Protein AF-A0A0B1S3I4-F1 (afdb_monomer)

Radius of gyration: 14.58 Å; Cα contacts (8 Å, |Δi|>4): 52; chains: 1; bounding box: 44×27×36 Å

Structure (mmCIF, N/CA/C/O backbone):
data_AF-A0A0B1S3I4-F1
#
_entry.id   AF-A0A0B1S3I4-F1
#
loop_
_atom_site.group_PDB
_atom_site.id
_atom_site.type_symbol
_atom_site.label_atom_id
_atom_site.label_alt_id
_atom_site.label_comp_id
_atom_site.label_asym_id
_atom_site.label_entity_id
_atom_site.label_seq_id
_atom_site.pdbx_PDB_ins_code
_atom_site.Cartn_x
_atom_site.Cartn_y
_atom_site.Cartn_z
_atom_site.occupancy
_atom_site.B_iso_or_equiv
_atom_site.auth_seq_id
_atom_site.auth_comp_id
_atom_site.auth_asym_id
_atom_site.auth_atom_id
_atom_site.pdbx_PDB_model_num
ATOM 1 N N . MET A 1 1 ? -1.953 -5.927 11.019 1.00 74.06 1 MET A N 1
ATOM 2 C CA . MET A 1 1 ? -2.908 -6.088 9.897 1.00 74.06 1 MET A CA 1
ATOM 3 C C . MET A 1 1 ? -2.455 -5.318 8.658 1.00 74.06 1 MET A C 1
ATOM 5 O O . MET A 1 1 ? -2.448 -5.906 7.582 1.00 74.06 1 MET A O 1
ATOM 9 N N . PHE A 1 2 ? -1.994 -4.072 8.830 1.00 91.94 2 PHE A N 1
ATOM 10 C CA . PHE A 1 2 ? -1.464 -3.197 7.774 1.00 91.94 2 PHE A CA 1
ATOM 11 C C . PHE A 1 2 ? -0.379 -3.828 6.895 1.00 91.94 2 PHE A C 1
ATOM 13 O O . PHE A 1 2 ? -0.606 -3.940 5.702 1.00 91.94 2 PHE A O 1
ATOM 20 N N . LEU A 1 3 ? 0.708 -4.373 7.461 1.00 92.44 3 LEU A N 1
ATOM 21 C CA . LEU A 1 3 ? 1.797 -4.967 6.661 1.00 92.44 3 LEU A CA 1
ATOM 22 C C . LEU A 1 3 ? 1.312 -6.014 5.642 1.00 92.44 3 LEU A C 1
ATOM 24 O O . LEU A 1 3 ? 1.741 -6.037 4.489 1.00 92.44 3 LEU A O 1
ATOM 28 N N . THR A 1 4 ? 0.398 -6.894 6.059 1.00 93.62 4 THR A N 1
ATOM 29 C CA . THR A 1 4 ? -0.186 -7.896 5.160 1.00 93.62 4 THR A CA 1
ATOM 30 C C . THR A 1 4 ? -1.099 -7.242 4.125 1.00 93.62 4 THR A C 1
ATOM 32 O O . THR A 1 4 ? -1.056 -7.635 2.969 1.00 93.62 4 THR A O 1
ATOM 35 N N . ALA A 1 5 ? -1.904 -6.247 4.513 1.00 95.00 5 ALA A N 1
ATOM 36 C CA . ALA A 1 5 ? -2.753 -5.497 3.586 1.00 95.00 5 ALA A CA 1
ATOM 37 C C . ALA A 1 5 ? -1.924 -4.761 2.515 1.00 95.00 5 ALA A C 1
ATOM 39 O O . ALA A 1 5 ? -2.227 -4.862 1.332 1.00 95.00 5 ALA A O 1
ATOM 40 N N . GLU A 1 6 ? -0.841 -4.098 2.920 1.00 95.19 6 GLU A N 1
ATOM 41 C CA . GLU A 1 6 ? 0.100 -3.380 2.053 1.00 95.19 6 GLU A CA 1
ATOM 42 C C . GLU A 1 6 ? 0.811 -4.326 1.0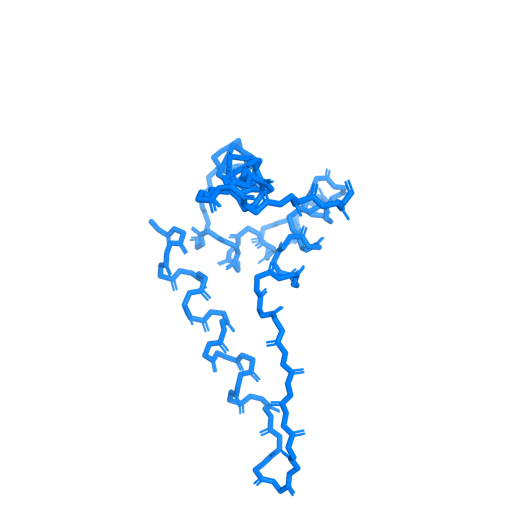80 1.00 95.19 6 GLU A C 1
ATOM 44 O O . GLU A 1 6 ? 0.884 -4.063 -0.123 1.00 95.19 6 GLU A O 1
ATOM 49 N N . THR A 1 7 ? 1.285 -5.468 1.589 1.00 95.38 7 THR A N 1
ATOM 50 C CA . THR A 1 7 ? 1.942 -6.495 0.771 1.00 95.38 7 THR A CA 1
ATOM 51 C C . THR A 1 7 ? 0.964 -7.109 -0.231 1.00 95.38 7 THR A C 1
ATOM 53 O O . THR A 1 7 ? 1.278 -7.207 -1.418 1.00 95.38 7 THR A O 1
ATOM 56 N N . ASP A 1 8 ? -0.239 -7.481 0.219 1.00 95.75 8 ASP A N 1
ATOM 57 C CA . ASP A 1 8 ? -1.286 -8.038 -0.642 1.00 95.75 8 ASP A CA 1
ATOM 58 C C . ASP A 1 8 ? -1.695 -7.031 -1.726 1.00 95.75 8 ASP A C 1
ATOM 60 O O . ASP A 1 8 ? -1.818 -7.399 -2.895 1.00 95.75 8 ASP A O 1
ATOM 64 N N . PHE A 1 9 ? -1.847 -5.752 -1.366 1.00 95.00 9 PHE A N 1
ATOM 65 C CA . PHE A 1 9 ? -2.182 -4.679 -2.299 1.00 95.00 9 PHE A CA 1
ATOM 66 C C . PHE A 1 9 ? -1.122 -4.528 -3.396 1.00 95.00 9 PHE A C 1
ATOM 68 O O . PHE A 1 9 ? -1.456 -4.537 -4.583 1.00 95.00 9 PHE A O 1
ATOM 75 N N . GLY A 1 10 ? 0.162 -4.471 -3.025 1.00 94.12 10 GLY A N 1
ATOM 76 C CA . GLY A 1 10 ? 1.260 -4.400 -3.989 1.00 94.12 10 GLY A CA 1
ATOM 77 C C . GLY A 1 10 ? 1.324 -5.618 -4.913 1.00 94.12 10 GLY A C 1
ATOM 78 O O . GLY A 1 10 ? 1.439 -5.466 -6.130 1.00 94.12 10 GLY A O 1
ATOM 79 N N . LEU A 1 11 ? 1.169 -6.829 -4.369 1.00 94.56 11 LEU A N 1
ATOM 80 C CA . LEU A 1 11 ? 1.116 -8.055 -5.172 1.00 94.56 11 LEU A CA 1
ATOM 81 C C . LEU A 1 11 ? -0.090 -8.070 -6.116 1.00 94.56 11 LEU A C 1
ATOM 83 O O . LEU A 1 11 ? 0.027 -8.506 -7.261 1.00 94.56 11 LEU A O 1
ATOM 87 N N . HIS A 1 12 ? -1.248 -7.584 -5.669 1.00 93.94 12 HIS A N 1
ATOM 88 C CA . HIS A 1 12 ? -2.437 -7.470 -6.507 1.00 93.94 12 HIS A CA 1
ATOM 89 C C . HIS A 1 12 ? -2.244 -6.460 -7.639 1.00 93.94 12 HIS A C 1
ATOM 91 O O . HIS A 1 12 ? -2.664 -6.754 -8.757 1.00 93.94 12 HIS A O 1
ATOM 97 N N . MET A 1 13 ? -1.565 -5.332 -7.405 1.00 92.56 13 MET A N 1
ATOM 98 C CA . MET A 1 13 ? -1.207 -4.397 -8.478 1.00 92.56 13 MET A CA 1
ATOM 99 C C . MET A 1 13 ? -0.325 -5.062 -9.539 1.00 92.56 13 MET A C 1
ATOM 101 O O . MET A 1 13 ? -0.607 -4.941 -10.728 1.00 92.56 13 MET A O 1
ATOM 105 N N . LEU A 1 14 ? 0.695 -5.819 -9.121 1.00 91.94 14 LEU A N 1
ATOM 106 C CA . LEU A 1 14 ? 1.571 -6.538 -10.052 1.00 91.94 14 LEU A CA 1
ATOM 107 C C . LEU A 1 14 ? 0.826 -7.629 -10.832 1.00 91.94 14 LEU A C 1
ATOM 109 O O . LEU A 1 14 ? 1.098 -7.830 -12.009 1.00 91.94 14 LEU A O 1
ATOM 113 N N . ARG A 1 15 ? -0.145 -8.311 -10.214 1.00 92.00 15 ARG A N 1
ATOM 114 C CA . ARG A 1 15 ? -0.977 -9.322 -10.894 1.00 92.00 15 ARG A CA 1
ATOM 115 C C . ARG A 1 15 ? -1.915 -8.739 -11.950 1.00 92.00 15 ARG A C 1
ATOM 117 O O . ARG A 1 15 ? -2.282 -9.458 -12.871 1.00 92.00 15 ARG A O 1
ATOM 124 N N . HIS A 1 16 ? -2.312 -7.474 -11.815 1.00 88.62 16 HIS A N 1
ATOM 125 C CA . HIS A 1 16 ? -3.114 -6.777 -12.826 1.00 88.62 16 HIS A CA 1
ATOM 126 C C . HIS A 1 16 ? -2.263 -6.211 -13.971 1.00 88.62 16 HIS A C 1
ATOM 128 O O . HIS A 1 16 ? -2.816 -5.742 -14.965 1.00 88.62 16 HIS A O 1
ATOM 134 N N . ALA A 1 17 ? -0.933 -6.250 -13.850 1.00 86.75 17 ALA A N 1
ATOM 135 C CA . ALA A 1 17 ? -0.026 -5.825 -14.903 1.00 86.75 17 ALA A CA 1
ATOM 136 C C . ALA A 1 17 ? -0.079 -6.780 -16.101 1.00 86.75 17 ALA A C 1
ATOM 138 O O . ALA A 1 17 ? -0.141 -8.002 -15.949 1.00 86.75 17 ALA A O 1
ATOM 139 N N . THR A 1 18 ? 0.020 -6.232 -17.308 1.00 83.44 18 THR A N 1
ATOM 140 C CA . THR A 1 18 ? 0.206 -7.032 -18.519 1.00 83.44 18 THR A CA 1
ATOM 141 C C . THR A 1 18 ? 1.611 -7.629 -18.538 1.00 83.44 18 THR A C 1
ATOM 143 O O . THR A 1 18 ? 2.590 -6.905 -18.384 1.00 83.44 18 THR A O 1
ATOM 146 N N . ALA A 1 19 ? 1.732 -8.932 -18.802 1.00 83.62 19 ALA A N 1
ATOM 147 C CA . ALA A 1 19 ?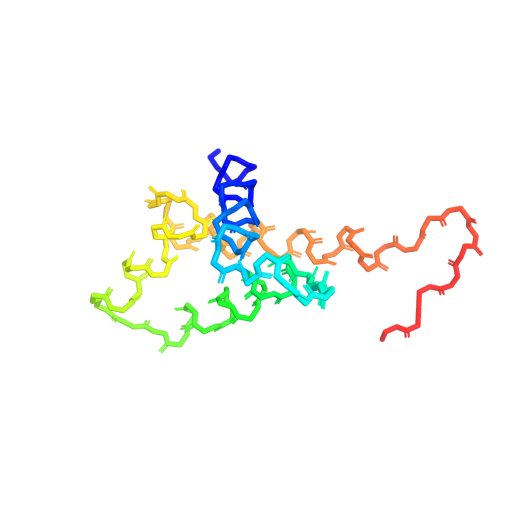 3.028 -9.625 -18.834 1.00 83.62 19 ALA A CA 1
ATOM 148 C C . ALA A 1 19 ? 3.965 -9.172 -19.974 1.00 83.62 19 ALA A C 1
ATOM 150 O O . ALA A 1 19 ? 5.124 -9.576 -20.022 1.00 83.62 19 ALA A O 1
ATOM 151 N N . THR A 1 20 ? 3.459 -8.378 -20.916 1.00 89.44 20 THR A N 1
ATOM 152 C CA . THR A 1 20 ? 4.148 -7.992 -22.152 1.00 89.44 20 THR A CA 1
ATOM 153 C C . THR A 1 20 ? 4.839 -6.635 -22.080 1.00 89.44 20 THR A C 1
ATOM 155 O O . THR A 1 20 ? 5.604 -6.311 -22.983 1.00 89.44 20 THR A O 1
ATOM 158 N N . GLU A 1 21 ? 4.583 -5.841 -21.038 1.00 89.12 21 GLU A N 1
ATOM 159 C CA . GLU A 1 21 ? 5.090 -4.473 -20.927 1.00 89.12 21 GLU A CA 1
ATOM 160 C C . GLU A 1 21 ? 5.824 -4.258 -19.598 1.00 89.12 21 GLU A C 1
ATOM 162 O O . GLU A 1 21 ? 5.419 -4.805 -18.568 1.00 89.12 21 GLU A O 1
ATOM 167 N N . PRO A 1 22 ? 6.913 -3.469 -19.590 1.00 89.94 22 PRO A N 1
ATOM 168 C CA . PRO A 1 22 ? 7.587 -3.114 -18.352 1.00 89.94 22 PRO A CA 1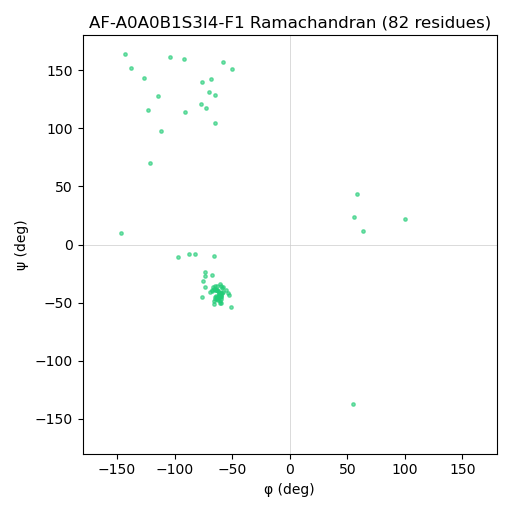
ATOM 169 C C . PRO A 1 22 ? 6.667 -2.253 -17.476 1.00 89.94 22 PRO A C 1
ATOM 171 O O . PRO A 1 22 ? 6.154 -1.228 -17.920 1.00 89.94 22 PRO A 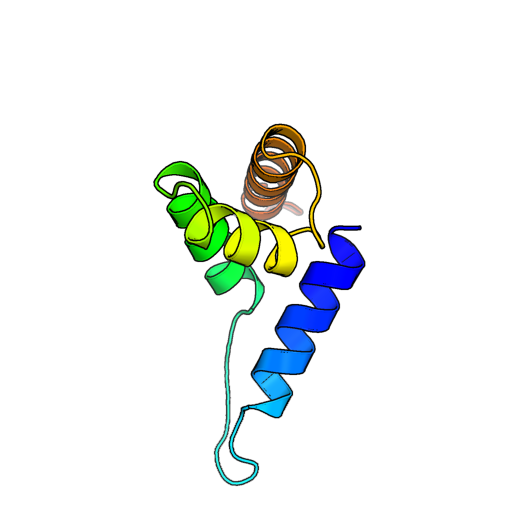O 1
ATOM 174 N N . LEU A 1 23 ? 6.507 -2.639 -16.208 1.00 89.81 23 LEU A N 1
ATOM 175 C CA . LEU A 1 23 ? 5.724 -1.895 -15.223 1.00 89.81 23 LEU A CA 1
ATOM 176 C C . LEU A 1 23 ? 6.625 -1.359 -14.106 1.00 89.81 23 LEU A C 1
ATOM 178 O O . LEU A 1 23 ? 7.339 -2.120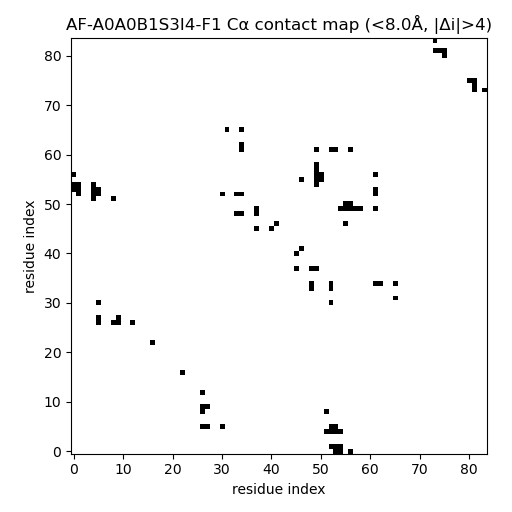 -13.455 1.00 89.81 23 LEU A O 1
ATOM 182 N N . VAL A 1 24 ? 6.526 -0.057 -13.833 1.00 92.25 24 VAL A N 1
ATOM 183 C CA . VAL A 1 24 ? 7.103 0.581 -12.643 1.00 92.25 24 VAL A CA 1
ATOM 184 C C . VAL A 1 24 ? 5.977 1.273 -11.890 1.00 92.25 24 VAL A C 1
ATOM 186 O O . VAL A 1 24 ? 5.358 2.201 -12.403 1.00 92.25 24 VAL A O 1
ATOM 189 N N . VAL A 1 25 ? 5.699 0.814 -10.672 1.00 92.50 25 VAL A N 1
ATOM 190 C CA . VAL A 1 25 ? 4.647 1.363 -9.809 1.00 92.50 25 VAL A CA 1
ATOM 191 C C . VAL A 1 25 ? 5.135 1.461 -8.373 1.00 92.50 25 VAL A C 1
ATOM 193 O O . VAL A 1 25 ? 5.966 0.669 -7.935 1.00 92.50 25 VAL A O 1
ATOM 196 N N . SER A 1 26 ? 4.577 2.412 -7.627 1.00 95.44 26 SER A N 1
ATOM 197 C CA . SER A 1 26 ? 4.736 2.505 -6.176 1.00 95.44 26 SER A CA 1
ATOM 198 C C . SER A 1 26 ? 3.392 2.199 -5.511 1.00 95.44 26 SER A C 1
ATOM 200 O O . SER A 1 26 ? 2.548 3.096 -5.425 1.00 95.44 26 SER A O 1
ATOM 202 N N . PRO A 1 27 ? 3.161 0.954 -5.044 1.00 95.38 27 PRO A N 1
ATOM 203 C CA . PRO A 1 27 ? 1.936 0.611 -4.323 1.00 95.38 27 PRO A CA 1
ATOM 204 C C . PRO A 1 27 ? 1.710 1.518 -3.115 1.00 95.38 27 PRO A C 1
ATOM 206 O O . PRO A 1 27 ? 0.601 1.989 -2.892 1.00 95.38 27 PRO A O 1
ATOM 209 N N . LEU A 1 28 ? 2.788 1.858 -2.407 1.00 93.94 28 LEU A N 1
ATOM 210 C CA . LEU A 1 28 ? 2.755 2.729 -1.239 1.00 93.94 28 LEU A CA 1
ATOM 211 C C . LEU A 1 28 ? 2.226 4.136 -1.558 1.00 93.94 28 LEU A C 1
ATOM 213 O O . LEU A 1 28 ? 1.400 4.665 -0.820 1.00 93.94 28 LEU A O 1
ATOM 217 N N . SER A 1 29 ? 2.634 4.723 -2.689 1.00 95.75 29 SER A N 1
ATOM 218 C CA . SER A 1 29 ? 2.113 6.025 -3.131 1.00 95.75 29 SER A CA 1
ATOM 219 C C . SER A 1 29 ? 0.605 5.980 -3.402 1.00 95.75 29 SER A C 1
ATOM 221 O O . SER A 1 29 ? -0.117 6.898 -3.012 1.00 95.75 29 SER A O 1
ATOM 223 N N . VAL A 1 30 ? 0.112 4.897 -4.011 1.00 96.38 30 VAL A N 1
ATOM 224 C CA . VAL A 1 30 ? -1.327 4.708 -4.254 1.00 96.38 30 VAL A CA 1
ATOM 225 C C . VAL A 1 30 ? -2.085 4.519 -2.940 1.00 96.38 30 VAL A C 1
ATOM 227 O O . VAL A 1 30 ? -3.163 5.085 -2.771 1.00 96.38 30 VAL A O 1
ATOM 230 N N . MET A 1 31 ? -1.520 3.782 -1.983 1.00 95.81 31 MET A N 1
ATOM 231 C CA . MET A 1 31 ? -2.131 3.601 -0.665 1.00 95.81 31 MET A CA 1
ATOM 232 C C . MET A 1 31 ? -2.230 4.916 0.112 1.00 95.81 31 MET A C 1
ATOM 234 O O . MET A 1 31 ? -3.279 5.176 0.695 1.00 95.81 31 MET A O 1
ATOM 238 N N . PHE A 1 32 ? -1.223 5.796 0.050 1.00 96.12 32 PHE A N 1
ATOM 239 C CA . PHE A 1 32 ? -1.333 7.141 0.631 1.00 96.12 32 PHE A CA 1
ATOM 240 C C . PHE A 1 32 ? -2.448 7.967 -0.011 1.00 96.12 32 PHE A C 1
ATOM 242 O O . PHE A 1 32 ? -3.225 8.608 0.698 1.00 96.12 32 PHE A O 1
ATOM 249 N N . ALA A 1 33 ? -2.581 7.923 -1.340 1.00 96.94 33 ALA A N 1
ATOM 250 C CA . ALA A 1 33 ? -3.689 8.587 -2.021 1.00 96.94 33 ALA A CA 1
ATOM 251 C C . ALA A 1 33 ? -5.049 8.044 -1.551 1.00 96.94 33 ALA A C 1
ATOM 253 O O . ALA A 1 33 ? -5.959 8.819 -1.257 1.00 96.94 33 ALA A O 1
ATOM 254 N N . LEU A 1 34 ? -5.177 6.723 -1.408 1.00 96.81 34 LEU A N 1
ATOM 255 C CA . LEU A 1 34 ? -6.386 6.085 -0.887 1.00 96.81 34 LEU A CA 1
ATOM 256 C C . LEU A 1 34 ? -6.662 6.449 0.577 1.00 96.81 34 LEU A C 1
ATOM 258 O O . LEU A 1 34 ? -7.818 6.691 0.911 1.00 96.81 34 LEU A O 1
ATOM 262 N N . ALA A 1 35 ? -5.641 6.544 1.431 1.00 95.88 35 ALA A N 1
ATOM 263 C CA . ALA A 1 35 ? -5.788 6.978 2.821 1.00 95.88 35 ALA A CA 1
ATOM 264 C C . ALA A 1 35 ? -6.298 8.427 2.910 1.00 95.88 35 ALA A C 1
ATOM 266 O O . ALA A 1 35 ? -7.184 8.727 3.704 1.00 95.88 35 ALA A O 1
ATOM 267 N N . MET A 1 36 ? -5.835 9.319 2.028 1.00 95.75 36 MET A N 1
ATOM 268 C CA . MET A 1 36 ? -6.378 10.680 1.939 1.00 95.75 36 MET A CA 1
ATOM 269 C C . MET A 1 36 ? -7.830 10.702 1.433 1.00 95.75 36 MET A C 1
ATOM 271 O O . MET A 1 36 ? -8.652 11.458 1.947 1.00 95.75 36 MET A O 1
ATOM 275 N N . ILE A 1 37 ? -8.183 9.857 0.457 1.00 96.56 37 ILE A N 1
ATOM 276 C CA . ILE A 1 37 ? -9.566 9.732 -0.043 1.00 96.56 37 ILE A CA 1
ATOM 277 C C . ILE A 1 37 ? -10.492 9.148 1.034 1.00 96.56 37 ILE A C 1
ATOM 279 O O . ILE A 1 37 ? -11.644 9.570 1.154 1.00 96.56 37 ILE A O 1
ATOM 283 N N . GLN A 1 38 ? -9.991 8.209 1.839 1.00 95.69 38 GLN A N 1
ATOM 284 C CA . GLN A 1 38 ? -10.719 7.578 2.937 1.00 95.69 38 GLN A CA 1
ATOM 285 C C . GLN A 1 38 ? -11.299 8.623 3.900 1.00 95.69 38 GLN A C 1
ATOM 287 O O . GLN A 1 38 ? -12.481 8.525 4.246 1.00 95.69 38 GLN A O 1
ATOM 292 N N . LEU A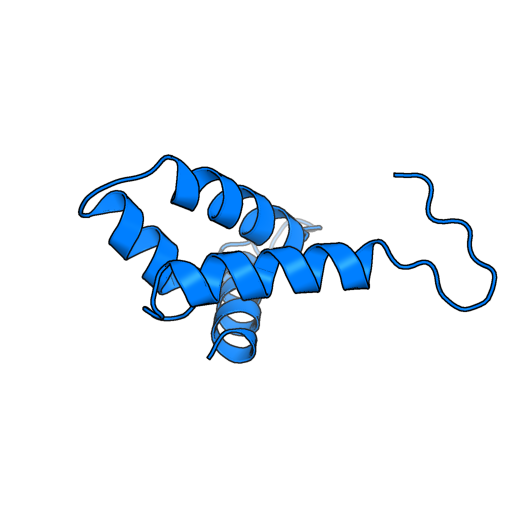 1 39 ? -10.526 9.668 4.225 1.00 93.56 39 LEU A N 1
ATOM 293 C CA . LEU A 1 39 ? -10.941 10.778 5.092 1.00 93.56 39 LEU A CA 1
ATOM 294 C C . LEU A 1 39 ? -12.162 11.539 4.551 1.00 93.56 39 LEU A C 1
ATOM 296 O O . LEU A 1 39 ? -13.015 11.977 5.322 1.00 93.56 39 LEU A O 1
ATOM 300 N N . GLY A 1 40 ? -12.262 11.684 3.226 1.00 95.00 40 GLY A N 1
ATOM 301 C CA . GLY A 1 40 ? -13.385 12.343 2.550 1.00 95.00 40 GLY A CA 1
ATOM 302 C C . GLY A 1 40 ? -14.566 11.420 2.229 1.00 95.00 40 GLY A C 1
ATOM 303 O O . GLY A 1 40 ? -15.620 11.890 1.798 1.00 95.00 40 GLY A O 1
ATOM 304 N N . SER A 1 41 ? -14.413 10.110 2.419 1.00 95.88 41 SER A N 1
ATOM 305 C CA . SER A 1 41 ? -15.406 9.103 2.038 1.00 95.88 41 SER A CA 1
ATOM 306 C C . SER A 1 41 ? -16.393 8.773 3.169 1.00 95.88 41 SER A C 1
ATOM 308 O O . SER A 1 41 ? -16.138 9.025 4.348 1.00 95.88 41 SER A O 1
ATOM 310 N N . ARG A 1 42 ? -17.557 8.203 2.824 1.00 95.31 42 ARG A N 1
ATOM 311 C CA . ARG A 1 42 ? -18.594 7.765 3.780 1.00 95.31 42 ARG A CA 1
ATOM 312 C C . ARG A 1 42 ? -19.269 6.473 3.319 1.00 95.31 42 ARG A C 1
ATOM 314 O O . ARG A 1 42 ? -19.172 6.102 2.150 1.00 95.31 42 ARG A O 1
ATOM 321 N N . GLY A 1 43 ? -19.979 5.817 4.240 1.00 95.56 43 GLY A N 1
ATOM 322 C CA . GLY A 1 43 ? -20.768 4.615 3.960 1.00 95.56 43 GLY A CA 1
ATOM 323 C C . GLY A 1 43 ? -19.935 3.508 3.310 1.00 95.56 43 GLY A C 1
ATOM 324 O O . GLY A 1 43 ? -18.782 3.294 3.680 1.00 95.56 43 GLY A O 1
ATOM 325 N N . ASN A 1 44 ? -20.507 2.849 2.302 1.00 96.81 44 ASN A N 1
ATOM 326 C CA . ASN A 1 44 ? -19.887 1.701 1.635 1.00 96.81 44 ASN A CA 1
ATOM 327 C C . ASN A 1 44 ? -18.526 2.025 1.009 1.00 96.81 44 ASN A C 1
ATOM 329 O O . ASN A 1 44 ? -17.618 1.201 1.086 1.00 96.81 44 ASN A O 1
ATOM 333 N N . THR A 1 45 ? -18.363 3.221 0.435 1.00 96.75 45 THR A N 1
ATOM 334 C CA . THR A 1 45 ? -17.090 3.644 -0.163 1.00 96.75 45 THR A CA 1
ATOM 335 C C . THR A 1 45 ? -15.976 3.648 0.880 1.00 96.75 45 THR A C 1
ATOM 337 O O . THR A 1 45 ? -14.897 3.118 0.630 1.00 96.75 45 THR A O 1
ATOM 340 N N . LYS A 1 46 ? -16.256 4.172 2.081 1.00 96.06 46 LYS A N 1
ATOM 341 C CA . LYS A 1 46 ? -15.291 4.178 3.187 1.00 96.06 46 LYS A CA 1
ATOM 342 C C . LYS A 1 46 ? -14.934 2.764 3.624 1.00 96.06 46 LYS A C 1
ATOM 344 O O . LYS A 1 46 ? -13.760 2.429 3.733 1.00 96.06 46 LYS A O 1
ATOM 349 N N . THR A 1 47 ? -15.939 1.907 3.796 1.00 95.56 47 THR A N 1
ATOM 350 C CA . THR A 1 47 ? -15.740 0.505 4.187 1.00 95.56 47 THR A CA 1
ATOM 351 C C . THR A 1 47 ? -14.884 -0.262 3.178 1.00 95.56 47 THR A C 1
ATOM 353 O O . THR A 1 47 ? -13.994 -1.011 3.577 1.00 95.56 47 THR A O 1
ATOM 356 N N . GLN A 1 48 ? -15.107 -0.058 1.877 1.00 96.06 48 GLN A N 1
ATOM 357 C CA . GLN A 1 48 ? -14.302 -0.684 0.827 1.00 96.06 48 GLN A CA 1
ATOM 358 C C . GLN A 1 48 ? -12.844 -0.218 0.882 1.00 96.06 48 GLN A C 1
ATOM 360 O O . GLN A 1 48 ? -11.941 -1.051 0.821 1.00 96.06 48 GLN A O 1
ATOM 365 N N . ILE A 1 49 ? -12.604 1.086 1.059 1.00 96.44 49 ILE A N 1
ATOM 366 C CA . ILE A 1 49 ? -11.244 1.629 1.171 1.00 96.44 49 ILE A CA 1
ATOM 367 C C . ILE A 1 49 ? -10.546 1.100 2.434 1.00 96.44 49 ILE A C 1
ATOM 369 O O . ILE A 1 49 ? -9.420 0.614 2.346 1.00 96.44 49 ILE A O 1
ATOM 373 N N . ASN A 1 50 ? -11.220 1.093 3.587 1.00 95.56 50 ASN A N 1
ATOM 374 C CA . ASN A 1 50 ? -10.674 0.534 4.830 1.00 95.56 50 ASN A CA 1
ATOM 375 C C . ASN A 1 50 ? -10.303 -0.947 4.680 1.00 95.56 50 ASN A C 1
ATOM 377 O O . ASN A 1 50 ? -9.250 -1.386 5.141 1.00 95.56 50 ASN A O 1
ATOM 381 N N . SER A 1 51 ? -11.145 -1.731 4.001 1.00 94.88 51 SER A N 1
ATOM 382 C CA . SER A 1 51 ? -10.858 -3.143 3.744 1.00 94.88 51 SER A CA 1
ATOM 383 C C . SER A 1 51 ? -9.574 -3.336 2.936 1.00 94.88 51 SER A C 1
ATOM 385 O O . SER A 1 51 ? -8.872 -4.322 3.150 1.00 94.88 51 SER A O 1
ATOM 387 N N . VAL A 1 52 ? -9.260 -2.423 2.016 1.00 94.69 52 VAL A N 1
ATOM 388 C CA . VAL A 1 52 ? -8.027 -2.476 1.222 1.00 94.69 52 VAL A CA 1
ATOM 389 C C . VAL A 1 52 ? -6.819 -2.026 2.045 1.00 94.69 52 VAL A C 1
ATOM 391 O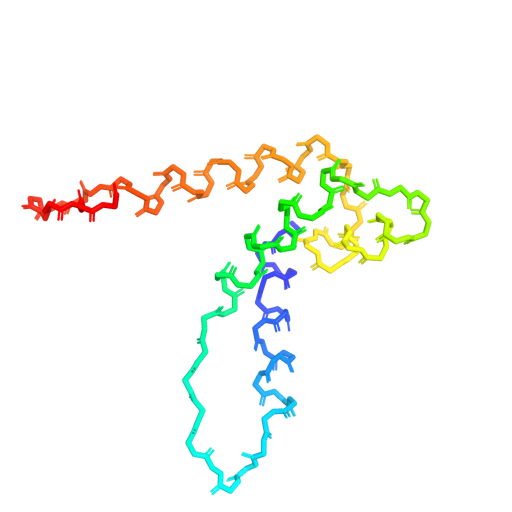 O . VAL A 1 52 ? -5.790 -2.693 2.026 1.00 94.69 52 VAL A O 1
ATOM 394 N N . LEU A 1 53 ? -6.941 -0.923 2.787 1.00 95.00 53 LEU A N 1
ATOM 395 C CA . LEU A 1 53 ? -5.821 -0.306 3.507 1.00 95.00 53 LEU A CA 1
ATOM 396 C C . LEU A 1 53 ? -5.404 -1.057 4.773 1.00 95.00 53 LEU A C 1
ATOM 398 O O . LEU A 1 53 ? -4.238 -1.001 5.161 1.00 95.00 53 LEU A O 1
ATOM 402 N N . SER A 1 54 ? -6.351 -1.712 5.443 1.00 93.94 54 SER A N 1
ATOM 403 C CA . SER A 1 54 ? -6.136 -2.254 6.786 1.00 93.94 54 SER A CA 1
ATOM 404 C C . SER A 1 54 ? -6.885 -3.552 7.060 1.00 93.94 54 SER A C 1
ATOM 406 O O . SER A 1 54 ? -6.918 -3.985 8.203 1.00 93.94 54 SER A O 1
ATOM 408 N N . LYS A 1 55 ? -7.495 -4.182 6.044 1.00 92.00 55 LYS A N 1
ATOM 409 C CA . LYS A 1 55 ? -8.409 -5.337 6.181 1.00 92.00 55 LYS A CA 1
ATOM 410 C C . LYS A 1 55 ? -9.607 -5.079 7.116 1.00 92.00 55 LYS A C 1
ATOM 412 O O . LYS A 1 55 ? -10.203 -6.027 7.617 1.00 92.00 55 LYS A O 1
ATOM 417 N N . GLY A 1 56 ? -9.989 -3.814 7.314 1.00 84.88 56 GLY A N 1
ATOM 418 C CA . GLY A 1 56 ? -11.161 -3.430 8.108 1.00 84.88 56 GLY A CA 1
ATOM 419 C C . GLY A 1 56 ? -10.861 -2.958 9.533 1.00 84.88 56 GLY A C 1
ATOM 420 O O . GLY A 1 56 ? -11.762 -3.002 10.368 1.00 84.88 56 GLY A O 1
ATOM 421 N N . SER A 1 57 ? -9.636 -2.502 9.819 1.00 92.06 57 SER A N 1
ATOM 422 C CA . SER A 1 57 ? -9.343 -1.782 11.067 1.00 92.06 57 SER A CA 1
ATOM 423 C C . SER A 1 57 ? -10.210 -0.518 11.217 1.00 92.06 57 SER A C 1
ATOM 425 O O . SER A 1 57 ? -10.673 0.028 10.206 1.00 92.06 57 SER A O 1
ATOM 427 N N . PRO A 1 58 ? -10.408 -0.034 12.459 1.00 93.06 58 PRO A N 1
ATOM 428 C CA . PRO A 1 58 ? -11.020 1.261 12.742 1.00 93.06 58 PRO A CA 1
ATOM 429 C C . PRO A 1 58 ? -10.401 2.415 11.947 1.00 93.06 58 PRO A C 1
ATOM 431 O O . PRO A 1 58 ? -9.219 2.394 11.609 1.00 93.06 58 PRO A O 1
ATOM 434 N N . ASP A 1 59 ? -11.207 3.444 11.679 1.00 93.44 59 ASP A N 1
ATOM 435 C CA . ASP A 1 59 ? -10.769 4.627 10.930 1.00 93.44 59 ASP A CA 1
ATOM 436 C C . ASP A 1 59 ? -9.574 5.330 11.588 1.00 93.44 59 ASP A C 1
ATOM 438 O O . ASP A 1 59 ? -8.667 5.764 10.886 1.00 93.44 59 ASP A O 1
ATOM 442 N N . GLU A 1 60 ? -9.576 5.436 12.918 1.00 94.38 60 GLU A N 1
ATOM 443 C CA . GLU A 1 60 ? -8.525 6.103 13.696 1.00 94.38 60 GLU A CA 1
ATOM 444 C C . GLU A 1 60 ? -7.170 5.411 13.514 1.00 94.38 60 GLU A C 1
ATOM 446 O O . GLU A 1 60 ? -6.207 6.066 13.124 1.00 94.38 60 GLU A O 1
ATOM 451 N N . ASP A 1 61 ? -7.133 4.081 13.637 1.00 95.75 61 ASP A N 1
ATOM 452 C CA . ASP A 1 61 ? -5.933 3.270 13.412 1.00 95.75 61 ASP A CA 1
ATOM 453 C C . ASP A 1 61 ? -5.369 3.450 11.994 1.00 95.75 61 ASP A C 1
ATOM 455 O O . ASP A 1 61 ? -4.156 3.429 11.792 1.00 95.75 61 ASP A O 1
ATOM 459 N N . ILE A 1 62 ? -6.240 3.600 10.985 1.00 95.12 62 ILE A N 1
ATOM 460 C CA . ILE A 1 62 ? -5.812 3.843 9.599 1.00 95.12 62 ILE A CA 1
ATOM 461 C C . ILE A 1 62 ? -5.126 5.205 9.509 1.00 95.12 62 ILE A C 1
ATOM 463 O O . ILE A 1 62 ? -4.042 5.312 8.938 1.00 95.12 62 ILE A O 1
ATOM 467 N N . VAL A 1 63 ? -5.743 6.246 10.066 1.00 95.44 63 VAL A N 1
ATOM 468 C CA . VAL A 1 63 ? -5.190 7.604 10.025 1.00 95.44 63 VAL A CA 1
ATOM 469 C C . VAL A 1 63 ? -3.861 7.675 10.770 1.00 95.44 63 VAL A C 1
ATOM 471 O O . VAL A 1 63 ? -2.898 8.217 10.230 1.00 95.44 63 VAL A O 1
ATOM 474 N N . GLU A 1 64 ? -3.787 7.092 11.966 1.00 96.62 64 GLU A N 1
ATOM 475 C CA . GLU A 1 64 ? -2.568 7.048 12.772 1.00 96.62 64 GLU A CA 1
ATOM 476 C C . GLU A 1 64 ? -1.439 6.319 12.033 1.00 96.62 64 GLU A C 1
ATOM 478 O O . GLU A 1 64 ? -0.357 6.880 11.854 1.00 96.62 64 GLU A O 1
ATOM 483 N N . HIS A 1 65 ? -1.712 5.118 11.508 1.00 96.50 65 HIS A N 1
ATOM 484 C CA . HIS A 1 65 ? -0.720 4.308 10.798 1.00 96.50 65 HIS A CA 1
ATOM 485 C C . HIS A 1 65 ? -0.143 5.023 9.573 1.00 96.50 65 HIS A C 1
ATOM 487 O O . HIS A 1 65 ? 1.076 5.113 9.432 1.00 96.50 65 HIS A O 1
ATOM 493 N N . TYR A 1 66 ? -0.989 5.559 8.685 1.00 95.56 66 TYR A N 1
ATOM 494 C CA . TYR A 1 66 ? -0.497 6.223 7.470 1.00 95.56 66 TYR A CA 1
ATOM 495 C C . TYR A 1 66 ? 0.136 7.595 7.756 1.00 95.56 66 TYR A C 1
ATOM 497 O O . TYR A 1 66 ? 1.036 8.003 7.021 1.00 95.56 66 TYR A O 1
ATOM 505 N N . SER A 1 67 ? -0.267 8.289 8.825 1.00 94.62 67 SER A N 1
ATOM 506 C CA . SER A 1 67 ? 0.408 9.512 9.278 1.00 94.62 67 SER A CA 1
ATOM 507 C C . SER A 1 67 ? 1.831 9.208 9.756 1.00 94.62 67 SER A C 1
ATOM 509 O O . SER A 1 67 ? 2.796 9.799 9.266 1.00 94.62 67 SER A O 1
ATOM 511 N N . GLU A 1 68 ? 1.976 8.228 10.649 1.00 95.31 68 GLU A N 1
ATOM 512 C CA . GLU A 1 68 ? 3.269 7.793 11.182 1.00 95.31 68 GLU A CA 1
ATOM 513 C C . GLU A 1 68 ? 4.182 7.259 10.070 1.00 95.31 68 GLU A C 1
ATOM 515 O O . GLU A 1 68 ? 5.343 7.654 9.955 1.00 95.31 68 GLU A O 1
ATOM 520 N N . LEU A 1 69 ? 3.643 6.431 9.172 1.00 94.25 69 LEU A N 1
ATOM 521 C CA . LEU A 1 69 ? 4.395 5.900 8.038 1.00 94.25 69 LEU A CA 1
ATOM 522 C C . LEU A 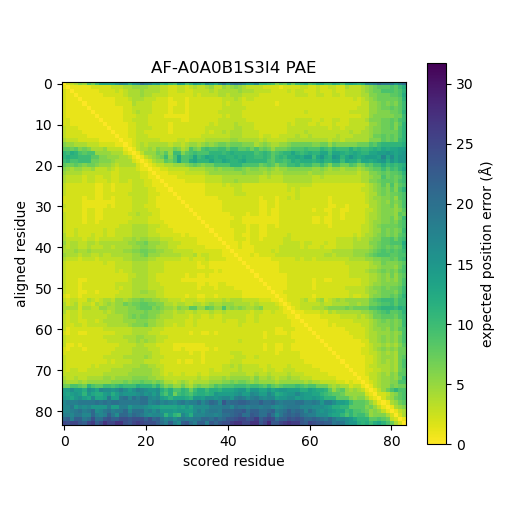1 69 ? 4.887 7.013 7.102 1.00 94.25 69 LEU A C 1
ATOM 524 O O . LEU A 1 69 ? 6.030 6.976 6.644 1.00 94.25 69 LEU A O 1
ATOM 528 N N . SER A 1 70 ? 4.058 8.028 6.841 1.00 93.19 70 SER A N 1
ATOM 529 C CA . SER A 1 70 ? 4.472 9.199 6.062 1.00 93.19 70 SER A CA 1
ATOM 530 C C . SER A 1 70 ? 5.620 9.942 6.747 1.00 93.19 70 SER A C 1
ATOM 532 O O . SER A 1 70 ? 6.600 10.296 6.090 1.00 93.19 70 SER A O 1
ATOM 534 N N . HIS A 1 71 ? 5.545 10.146 8.064 1.00 91.69 71 HIS A N 1
ATOM 535 C CA . HIS A 1 71 ? 6.629 10.759 8.832 1.00 91.69 71 HIS A CA 1
ATOM 536 C C . HIS A 1 71 ? 7.933 9.963 8.730 1.00 91.69 71 HIS A C 1
ATOM 538 O O . HIS A 1 71 ? 8.975 10.544 8.424 1.00 91.69 71 HIS A O 1
ATOM 544 N N . GLN A 1 72 ? 7.875 8.642 8.901 1.00 90.44 72 GLN A N 1
ATOM 545 C CA . GLN A 1 72 ? 9.048 7.769 8.829 1.00 90.44 72 GLN A CA 1
ATOM 546 C C . GLN A 1 72 ? 9.710 7.765 7.446 1.00 90.44 72 GLN A C 1
ATOM 548 O O . GLN A 1 72 ? 10.934 7.688 7.352 1.00 90.44 72 GLN A O 1
ATOM 553 N N . ILE A 1 73 ? 8.924 7.861 6.370 1.00 88.38 73 ILE A N 1
ATOM 554 C CA . ILE A 1 73 ? 9.448 7.914 4.996 1.00 88.38 73 ILE A CA 1
ATOM 555 C C . ILE A 1 73 ? 10.081 9.272 4.692 1.00 88.38 73 ILE A C 1
ATOM 557 O O . ILE A 1 73 ? 11.080 9.342 3.975 1.00 88.38 73 ILE A O 1
ATOM 561 N N . MET A 1 74 ? 9.512 10.356 5.223 1.00 85.88 74 MET A N 1
ATOM 562 C CA . MET A 1 74 ? 10.075 11.697 5.064 1.00 85.88 74 MET A CA 1
ATOM 563 C C . MET A 1 74 ? 11.335 11.911 5.909 1.00 85.88 74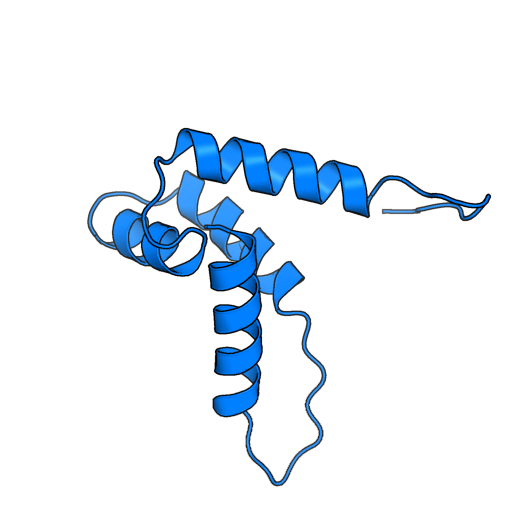 MET A C 1
ATOM 565 O O . MET A 1 74 ? 12.153 12.772 5.570 1.00 85.88 74 MET A O 1
ATOM 569 N N . GLU A 1 75 ? 11.502 11.145 6.989 1.00 84.94 75 GLU A N 1
ATOM 570 C CA . GLU A 1 75 ? 12.658 11.226 7.873 1.00 84.94 75 GLU A CA 1
ATOM 571 C C . GLU A 1 75 ? 13.938 10.810 7.134 1.00 84.94 75 GLU A C 1
ATOM 573 O O . GLU A 1 75 ? 14.223 9.636 6.883 1.00 84.94 75 GLU A O 1
ATOM 578 N N . ALA A 1 76 ? 14.750 11.805 6.786 1.00 76.12 76 ALA A N 1
ATOM 579 C CA . ALA A 1 76 ? 16.003 11.575 6.098 1.00 76.12 76 ALA A CA 1
ATOM 580 C C . ALA A 1 76 ? 17.036 10.972 7.064 1.00 76.12 76 ALA A C 1
ATOM 582 O O . ALA A 1 76 ? 17.436 11.603 8.043 1.00 76.12 76 ALA A O 1
ATOM 583 N N . LYS A 1 77 ? 17.495 9.752 6.776 1.00 80.44 77 LYS A N 1
ATOM 584 C CA . LYS A 1 77 ? 18.528 9.059 7.563 1.00 80.44 77 LYS A CA 1
ATOM 585 C C . LYS A 1 77 ? 19.875 9.097 6.843 1.00 80.44 77 LYS A C 1
ATOM 587 O O . LYS A 1 77 ? 19.947 9.321 5.637 1.00 80.44 77 LYS A O 1
ATOM 592 N N . ASN A 1 78 ? 20.957 8.867 7.587 1.00 80.50 78 ASN A N 1
ATOM 593 C CA . ASN A 1 78 ? 22.318 8.715 7.049 1.00 80.50 78 ASN A CA 1
ATOM 594 C C . ASN A 1 78 ? 22.829 9.923 6.234 1.00 80.50 78 ASN A C 1
ATOM 596 O O . ASN A 1 78 ? 23.422 9.758 5.172 1.00 80.50 78 ASN A O 1
ATOM 600 N N . SER A 1 79 ? 22.593 11.143 6.731 1.00 73.69 79 SER A N 1
ATOM 601 C CA . SER A 1 79 ? 23.071 12.403 6.127 1.00 73.69 79 SER A CA 1
ATOM 602 C C . SER A 1 79 ? 22.519 12.720 4.730 1.00 73.69 79 SER A C 1
ATOM 604 O O . SER A 1 79 ? 22.992 13.650 4.074 1.00 73.69 79 SER A O 1
ATOM 606 N N . VAL A 1 80 ? 21.494 11.997 4.278 1.00 76.75 80 VAL A N 1
ATOM 607 C CA . VAL A 1 80 ? 20.753 12.332 3.060 1.00 76.75 80 VAL A CA 1
ATOM 608 C C . VAL A 1 80 ? 19.817 13.503 3.369 1.00 76.75 80 VAL A C 1
ATOM 610 O O . VAL A 1 80 ? 19.232 13.562 4.445 1.00 76.75 80 VAL A O 1
ATOM 613 N N . LYS A 1 81 ? 19.675 14.464 2.449 1.00 67.88 81 LYS A N 1
ATOM 614 C CA . LYS A 1 81 ? 18.653 15.517 2.559 1.00 67.88 81 LYS A CA 1
ATOM 615 C C . LYS A 1 81 ? 17.382 15.046 1.858 1.00 67.88 81 LYS A C 1
ATOM 617 O O . LYS A 1 81 ? 17.388 14.905 0.639 1.00 67.88 81 LYS A O 1
ATOM 622 N N . SER A 1 82 ? 16.306 14.841 2.613 1.00 65.88 82 SER A N 1
ATOM 623 C CA . SER A 1 82 ? 14.963 14.724 2.040 1.00 65.88 82 SER A CA 1
ATOM 624 C C . SER A 1 82 ? 14.481 16.131 1.682 1.00 65.88 82 SER A C 1
ATOM 626 O O . SER A 1 82 ? 14.495 17.026 2.526 1.00 65.88 82 SER A O 1
ATOM 628 N N . ARG A 1 83 ? 14.168 16.359 0.404 1.00 55.59 83 ARG A N 1
ATOM 629 C CA . ARG A 1 83 ? 13.676 17.637 -0.127 1.00 55.59 83 ARG A CA 1
ATOM 630 C C . ARG A 1 83 ? 12.311 17.369 -0.752 1.00 55.59 83 ARG A C 1
ATOM 632 O O . ARG A 1 83 ? 12.203 17.317 -1.974 1.00 55.59 83 ARG A O 1
ATOM 639 N N . ILE A 1 84 ? 11.327 17.090 0.094 1.00 54.28 84 ILE A N 1
ATOM 640 C CA . ILE A 1 84 ? 9.918 17.024 -0.303 1.00 54.28 84 ILE A CA 1
ATOM 641 C C . ILE A 1 84 ? 9.256 18.299 0.199 1.00 54.28 84 ILE A C 1
ATOM 643 O O . ILE A 1 84 ? 9.514 18.647 1.373 1.00 54.28 84 ILE A O 1
#

Solvent-accessible surface area (backbone atoms only — not comparable to full-atom values): 5066 Å² total; per-residue (Å²): 102,42,71,61,24,53,51,52,49,39,53,51,55,59,69,72,49,63,93,87,57,95,83,87,83,59,53,68,63,54,50,53,54,48,56,59,48,40,75,78,45,59,70,70,62,26,54,55,48,33,39,53,60,30,67,56,55,59,70,66,61,53,53,52,50,55,51,53,52,50,51,60,69,58,55,55,62,93,88,48,82,66,87,127

Foldseek 3Di:
DQVVLLVVQVVVVVVPDDPPDDDDDDSLVVLLVLLVVLVVDDDPSNQVSCCNRPVRDDNVCSNVVNVVVVVVVQDDPDPDDRDD

InterPro domains:
  IPR023796 Serpin domain [PF00079] (5-80)
  IPR036186 Serpin superfamily [SSF56574] (4-81)
  IPR042178 Serpin superfamily, domain 1 [G3DSA:3.30.497.10] (1-84)

Secondary structure (DSSP, 8-state):
-HHHHHHHHHHHHHHTS-TTS-----HHHHHHHHHHHHHH--HHHHHHHHHHHHSS--HHHHHHHHHHHHHHHHS--TT-----

Organism: Oesophagostomum dentatum (NCBI:txid61180)

Nearest PDB structures (foldseek):
  4au3-assembly1_B  TM=7.506E-01  e=4.570E-02  Canis lupus familiaris
  7bee-assembly3_B  TM=7.419E-01  e=9.467E-02  Canis lupus familiaris
  5ei0-assembly1_A  TM=6.948E-01  e=7.920E-01  Homo sapiens

pLDDT: mean 90.73, std 8.62, range [54.28, 96.94]

Mean predicted aligned error: 4.81 Å

Sequence (84 aa):
MFLTAETDFGLHMLRHATATEPLVVSPLSVMFALAMIQLGSRGNTKTQINSVLSKGSPDEDIVEHYSELSHQIMEAKNSVKSRI